Protein AF-A0A382YH09-F1 (afdb_monomer)

pLDDT: mean 92.56, std 10.1, range [40.62, 98.5]

Foldseek 3Di:
DVVVCCCPVVVAQAAEAEDAQAEPVCNPDDDDDPVVVQVVLCVVCPPPPRYYYDDVNVVVHDYDAVVVVLVVCCVVPVPDAAEDEEAQVCVVVLVVGDPSVVVVVRHHYDHDYDPPDDD

InterPro domains:
  IPR004821 Cytidyltransferase-like domain [PF01467] (2-115)
  IPR005248 Nicotinate/nicotinamide nucleotide adenylyltransferase [PTHR39321] (3-117)
  IPR005248 Nicotinate/nicotinamide nucleotide adenylyltransferase [cd02165] (2-116)
  IPR014729 Rossmann-like alpha/beta/alpha sandwich fold [G3DSA:3.40.50.620] (1-119)

Nearest PDB structures (foldseek):
  2qtr-assembly1_A  TM=9.440E-01  e=2.389E-09  Bacillus anthracis
  1kaq-assembly1_D  TM=9.173E-01  e=1.008E-09  Bacillus subtilis
  3e27-assembly1_B  TM=9.473E-01  e=6.467E-09  Bacillus anthracis
  2h29-assembly1_B  TM=8.961E-01  e=3.969E-07  Staphylococcus aureus
  5vir-assembly1_A-2  TM=8.769E-01  e=2.664E-07  Mycobacteroides abscessus ATCC 19977

Radius of gyration: 14.46 Å; Cα contacts (8 Å, |Δi|>4): 129; chains: 1; bounding box: 34×37×33 Å

Structure (mmCIF, N/CA/C/O backbone):
data_AF-A0A382YH09-F1
#
_entry.id   AF-A0A382YH09-F1
#
loop_
_atom_site.group_PDB
_atom_site.id
_atom_site.type_symbol
_atom_site.label_atom_id
_atom_site.label_alt_id
_atom_site.label_comp_id
_atom_site.label_asym_id
_atom_site.label_entity_id
_atom_site.label_seq_id
_atom_site.pdbx_PDB_ins_code
_atom_site.Cartn_x
_atom_site.Cartn_y
_atom_site.Cartn_z
_atom_site.occupancy
_atom_site.B_iso_or_equiv
_atom_site.auth_seq_id
_atom_site.auth_comp_id
_atom_site.auth_asym_id
_atom_site.auth_atom_id
_atom_site.pdbx_PDB_model_num
ATOM 1 N N . MET A 1 1 ? -14.492 -13.668 -2.516 1.00 71.25 1 MET A N 1
ATOM 2 C CA . MET A 1 1 ? -13.239 -13.347 -3.250 1.00 71.25 1 MET A CA 1
ATOM 3 C C . MET A 1 1 ? -12.170 -12.965 -2.227 1.00 71.25 1 MET A C 1
ATOM 5 O O . MET A 1 1 ? -12.551 -12.650 -1.110 1.00 71.25 1 MET A O 1
ATOM 9 N N . LEU A 1 2 ? -10.865 -12.976 -2.548 1.00 84.12 2 LEU A N 1
ATOM 10 C CA . LEU A 1 2 ? -9.820 -12.589 -1.574 1.00 84.12 2 LEU A CA 1
ATOM 11 C C . LEU A 1 2 ? -10.081 -11.207 -0.951 1.00 84.12 2 LEU A C 1
ATOM 13 O O . LEU A 1 2 ? -9.900 -11.023 0.243 1.00 84.12 2 LEU A O 1
ATOM 17 N N . ALA A 1 3 ? -10.539 -10.255 -1.762 1.00 87.06 3 ALA A N 1
ATOM 18 C CA . ALA A 1 3 ? -10.859 -8.921 -1.282 1.00 87.06 3 ALA A CA 1
ATOM 19 C C . ALA A 1 3 ? -12.022 -8.903 -0.275 1.00 87.06 3 ALA A C 1
ATOM 21 O O . ALA A 1 3 ? -11.932 -8.167 0.693 1.00 87.06 3 ALA A O 1
ATOM 22 N N . ASP A 1 4 ? -13.084 -9.701 -0.478 1.00 87.69 4 ASP A N 1
ATOM 23 C CA . ASP A 1 4 ? -14.175 -9.823 0.510 1.00 87.69 4 ASP A CA 1
ATOM 24 C C . ASP A 1 4 ? -13.6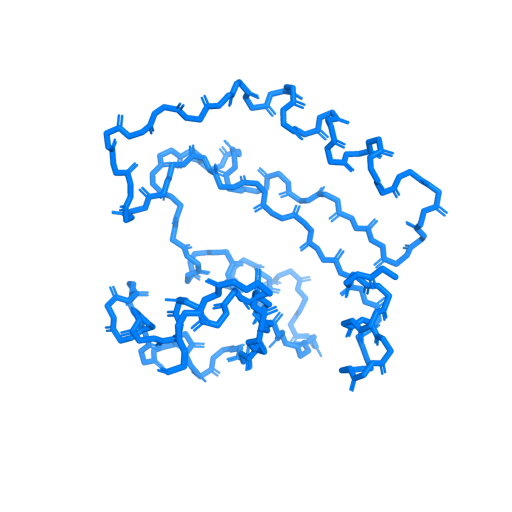42 -10.391 1.828 1.00 87.69 4 ASP A C 1
ATOM 26 O O . ASP A 1 4 ? -13.869 -9.815 2.880 1.00 87.69 4 ASP A O 1
ATOM 30 N N . ALA A 1 5 ? -12.860 -11.475 1.757 1.00 88.50 5 ALA A N 1
ATOM 31 C CA . ALA A 1 5 ? -12.286 -12.100 2.946 1.00 88.50 5 ALA A CA 1
ATOM 32 C C . ALA A 1 5 ? -11.374 -11.130 3.709 1.00 88.50 5 ALA A C 1
ATOM 34 O O . ALA A 1 5 ? -11.439 -11.060 4.927 1.00 88.50 5 ALA A O 1
ATOM 35 N N . ALA A 1 6 ? -10.563 -10.339 3.000 1.00 89.69 6 ALA A N 1
ATOM 36 C CA . ALA A 1 6 ? -9.729 -9.325 3.633 1.00 89.69 6 ALA A CA 1
ATOM 37 C C . ALA A 1 6 ? -10.558 -8.225 4.315 1.00 89.69 6 ALA A C 1
ATOM 39 O O . ALA A 1 6 ? -10.216 -7.826 5.421 1.00 89.69 6 ALA A O 1
ATOM 40 N N . LEU A 1 7 ? -11.635 -7.748 3.679 1.00 91.81 7 LEU A N 1
ATOM 41 C CA . LEU A 1 7 ? -12.534 -6.751 4.270 1.00 91.81 7 LEU A CA 1
ATOM 42 C C . LEU A 1 7 ? -13.223 -7.301 5.527 1.00 91.81 7 LEU A C 1
ATOM 44 O O . LEU A 1 7 ? -13.205 -6.649 6.566 1.00 91.81 7 LEU A O 1
ATOM 48 N N . ASP A 1 8 ? -13.760 -8.517 5.451 1.00 91.75 8 ASP A N 1
ATOM 49 C CA . ASP A 1 8 ? -14.538 -9.121 6.532 1.00 91.75 8 ASP A CA 1
ATOM 50 C C . ASP A 1 8 ? -13.649 -9.588 7.699 1.00 91.75 8 ASP A C 1
ATOM 52 O O . ASP A 1 8 ? -13.879 -9.221 8.851 1.00 91.75 8 ASP A O 1
ATOM 56 N N . GLU A 1 9 ? -12.610 -10.385 7.427 1.00 93.38 9 GLU A N 1
ATOM 57 C CA . GLU A 1 9 ? -11.779 -11.012 8.468 1.00 93.38 9 GLU A CA 1
ATOM 58 C C . GLU A 1 9 ? -10.894 -10.005 9.204 1.00 93.38 9 GLU A C 1
ATOM 60 O O . GLU A 1 9 ? -10.606 -10.187 10.387 1.00 93.38 9 GLU A O 1
ATOM 65 N N . LEU A 1 10 ? -10.471 -8.941 8.518 1.00 92.25 10 LEU A N 1
ATOM 66 C CA . LEU A 1 10 ? -9.659 -7.877 9.109 1.00 92.25 10 LEU A CA 1
ATOM 67 C C . LEU A 1 10 ? -10.500 -6.658 9.501 1.00 92.25 10 LEU A C 1
ATOM 69 O O . LEU A 1 10 ? -9.941 -5.684 9.996 1.00 92.25 10 LEU A O 1
ATOM 73 N N . SER A 1 11 ? -11.825 -6.715 9.306 1.00 93.69 11 SER A N 1
ATOM 74 C CA . SER A 1 11 ? -12.757 -5.626 9.625 1.00 93.69 11 SER A CA 1
ATOM 75 C C . SER A 1 11 ? -12.351 -4.287 8.989 1.00 93.69 11 SER A C 1
ATOM 77 O O . SER A 1 11 ? -12.414 -3.241 9.631 1.00 93.69 11 SER A O 1
ATOM 79 N N . LEU A 1 12 ? -11.903 -4.320 7.729 1.00 94.31 12 LEU A N 1
ATOM 80 C CA . LEU A 1 12 ? -11.481 -3.123 6.998 1.00 94.31 12 LEU A CA 1
ATOM 81 C C . LEU A 1 12 ? -12.699 -2.382 6.445 1.00 94.31 12 LEU A C 1
ATOM 83 O O . LEU A 1 12 ? -13.559 -2.975 5.795 1.00 94.31 12 LEU A O 1
ATOM 87 N N . GLU A 1 13 ? -12.720 -1.063 6.614 1.00 95.56 13 GLU A N 1
ATOM 88 C CA . GLU A 1 13 ? -13.749 -0.206 6.014 1.00 95.56 13 GLU A CA 1
ATOM 89 C C . GLU A 1 13 ? -13.519 0.001 4.512 1.00 95.56 13 GLU A C 1
ATOM 91 O O . GLU A 1 13 ? -14.467 0.023 3.729 1.00 95.56 13 GLU A O 1
ATOM 96 N N . MET A 1 14 ? -12.251 0.127 4.107 1.00 96.31 14 MET A N 1
ATOM 97 C CA . MET A 1 14 ? -11.837 0.419 2.736 1.00 96.31 14 MET A CA 1
ATOM 98 C C . MET A 1 14 ? -10.640 -0.435 2.326 1.00 96.31 14 MET A C 1
ATOM 100 O O . MET A 1 14 ? -9.686 -0.607 3.084 1.00 96.31 14 MET A O 1
ATOM 104 N N . LEU A 1 15 ? -10.660 -0.918 1.083 1.00 96.88 15 LEU A N 1
ATOM 105 C CA . LEU A 1 15 ? -9.543 -1.607 0.448 1.00 96.88 15 LEU A CA 1
ATOM 106 C C . LEU A 1 15 ? -8.994 -0.782 -0.722 1.00 96.88 15 LEU A C 1
ATOM 108 O O . LEU A 1 15 ? -9.666 -0.610 -1.740 1.00 96.88 15 LEU A O 1
ATOM 112 N N . TYR A 1 16 ? -7.741 -0.342 -0.612 1.00 97.50 16 TYR A N 1
ATOM 113 C CA . TYR A 1 16 ? -7.059 0.387 -1.680 1.00 97.50 16 TYR A CA 1
ATOM 114 C C . TYR A 1 16 ? -6.185 -0.538 -2.529 1.00 97.50 16 TYR A C 1
ATOM 116 O O . TYR A 1 16 ? -5.330 -1.271 -2.030 1.00 97.50 16 TYR A O 1
ATOM 124 N N . LEU A 1 17 ? -6.389 -0.486 -3.842 1.00 97.50 17 LEU A N 1
ATOM 125 C CA . LEU A 1 17 ? -5.613 -1.202 -4.843 1.00 97.50 17 LEU A CA 1
ATOM 126 C C . LEU A 1 17 ? -4.586 -0.257 -5.450 1.00 97.50 17 LEU A C 1
ATOM 128 O O . LEU A 1 17 ? -4.941 0.633 -6.221 1.00 97.50 17 LEU A O 1
ATOM 132 N N . ILE A 1 18 ? -3.316 -0.477 -5.117 1.00 97.81 18 ILE A N 1
ATOM 133 C CA . ILE A 1 18 ? -2.227 0.443 -5.454 1.00 97.81 18 ILE A CA 1
ATOM 134 C C . ILE A 1 18 ? -1.307 -0.211 -6.495 1.00 97.81 18 ILE A C 1
ATOM 136 O O . ILE A 1 18 ? -0.464 -1.045 -6.152 1.00 97.81 18 ILE A O 1
ATOM 140 N N . PRO A 1 19 ? -1.477 0.087 -7.794 1.00 97.06 19 PRO A N 1
ATOM 141 C CA . PRO A 1 19 ? -0.624 -0.462 -8.836 1.00 97.06 19 PRO A CA 1
ATOM 142 C C . PRO A 1 19 ? 0.773 0.184 -8.809 1.00 97.06 19 PRO A C 1
ATOM 144 O O . PRO A 1 19 ? 0.942 1.332 -9.207 1.00 97.06 19 PRO A O 1
ATOM 147 N N . ALA A 1 20 ? 1.800 -0.586 -8.442 1.00 96.69 20 ALA A N 1
ATOM 148 C CA . ALA A 1 20 ? 3.182 -0.097 -8.379 1.00 96.69 20 ALA A CA 1
ATOM 149 C C . ALA A 1 20 ? 3.762 0.303 -9.737 1.00 96.69 20 ALA A C 1
ATOM 151 O O . ALA A 1 20 ? 3.646 -0.464 -10.697 1.00 96.69 20 ALA A O 1
ATOM 152 N N . ALA A 1 21 ? 4.411 1.466 -9.825 1.00 95.56 21 ALA A N 1
ATOM 153 C CA . ALA A 1 21 ? 5.052 1.956 -11.047 1.00 95.56 21 ALA A CA 1
ATOM 154 C C . ALA A 1 21 ? 6.233 1.070 -11.456 1.00 95.56 21 ALA A C 1
ATOM 156 O O . ALA A 1 21 ? 6.264 0.567 -12.576 1.00 95.56 21 ALA A O 1
ATOM 157 N N . GLN A 1 22 ? 7.157 0.823 -10.528 1.00 94.94 22 GLN A N 1
ATOM 158 C CA . GLN A 1 22 ? 8.255 -0.128 -10.694 1.00 94.94 22 GLN A CA 1
ATOM 159 C C . GLN A 1 22 ? 8.564 -0.796 -9.355 1.00 94.94 22 GLN A C 1
ATOM 161 O O . GLN A 1 22 ? 8.799 -0.116 -8.358 1.00 94.94 22 GLN A O 1
ATOM 166 N N . SER A 1 23 ? 8.609 -2.129 -9.327 1.00 93.00 23 SER A N 1
ATOM 167 C CA . SER A 1 23 ? 8.950 -2.860 -8.103 1.00 93.00 23 SER A CA 1
ATOM 168 C C . SER A 1 23 ? 10.461 -2.810 -7.830 1.00 93.00 23 SER A C 1
ATOM 170 O O . SER A 1 23 ? 11.239 -3.114 -8.739 1.00 93.00 23 SER A O 1
ATOM 172 N N . PRO A 1 24 ? 10.902 -2.527 -6.587 1.00 92.69 24 PRO A N 1
ATOM 173 C CA . PRO A 1 24 ? 12.317 -2.577 -6.211 1.00 92.69 24 PRO A CA 1
ATOM 174 C C . PRO A 1 24 ? 12.892 -3.999 -6.262 1.00 92.69 24 PRO A C 1
ATOM 176 O O . PRO A 1 24 ? 14.091 -4.168 -6.449 1.00 92.69 24 PRO A O 1
ATOM 179 N N . PHE A 1 25 ? 12.043 -5.024 -6.132 1.00 89.94 25 PHE A N 1
ATOM 180 C CA . PHE A 1 25 ? 12.441 -6.436 -6.180 1.00 89.94 25 PHE A CA 1
ATOM 181 C C . PHE A 1 25 ? 12.414 -7.027 -7.593 1.00 89.94 25 PHE A C 1
ATOM 183 O O . PHE A 1 25 ? 12.764 -8.190 -7.780 1.00 89.94 25 PHE A O 1
ATOM 190 N N . LYS A 1 26 ? 11.963 -6.253 -8.585 1.00 89.06 26 LYS A N 1
ATOM 191 C CA . LYS A 1 26 ? 11.901 -6.665 -9.991 1.00 89.06 26 LYS A CA 1
ATOM 192 C C . LYS A 1 26 ? 12.327 -5.503 -10.896 1.00 89.06 26 LYS A C 1
ATOM 194 O O . LYS A 1 26 ? 11.511 -5.032 -11.679 1.00 89.06 26 LYS A O 1
ATOM 199 N N . PRO A 1 27 ? 13.553 -4.972 -10.755 1.00 85.81 27 PRO A N 1
ATOM 200 C CA . PRO A 1 27 ? 13.972 -3.751 -11.448 1.00 85.81 27 PRO A CA 1
ATOM 201 C C . PRO A 1 27 ? 14.030 -3.906 -12.974 1.00 85.81 27 PRO A C 1
ATOM 203 O O . PRO A 1 27 ? 13.826 -2.928 -13.687 1.00 85.81 27 PRO A O 1
ATOM 206 N N . ASP A 1 28 ? 14.268 -5.125 -13.463 1.00 89.00 28 ASP A N 1
ATOM 207 C CA . ASP A 1 28 ? 14.367 -5.425 -14.896 1.00 89.00 28 ASP A CA 1
ATOM 208 C C . ASP A 1 28 ? 13.013 -5.778 -15.534 1.00 89.00 28 ASP A C 1
ATOM 210 O O . ASP A 1 28 ? 12.872 -5.752 -16.762 1.00 89.00 28 ASP A O 1
ATOM 214 N N . ASP A 1 29 ? 11.998 -6.078 -14.716 1.00 88.94 29 ASP A N 1
ATOM 215 C CA . ASP A 1 29 ? 10.653 -6.353 -15.207 1.00 88.94 29 ASP A CA 1
ATOM 216 C C . ASP A 1 29 ? 10.005 -5.044 -15.641 1.00 88.94 29 ASP A C 1
ATOM 218 O O . ASP A 1 29 ? 9.888 -4.103 -14.856 1.00 88.94 29 ASP A O 1
ATOM 222 N N . LYS A 1 30 ? 9.514 -5.015 -16.880 1.00 86.62 30 LYS A N 1
ATOM 223 C CA . LYS A 1 30 ? 8.654 -3.941 -17.376 1.00 86.62 30 LYS A CA 1
ATOM 224 C C . LYS A 1 30 ? 7.201 -4.356 -17.179 1.00 86.62 30 LYS A C 1
ATOM 226 O O . LYS A 1 30 ? 6.754 -5.280 -17.865 1.00 86.62 30 LYS A O 1
ATOM 231 N N . PRO A 1 31 ? 6.453 -3.715 -16.266 1.00 85.44 31 PRO A N 1
ATOM 232 C CA . PRO A 1 31 ? 5.031 -3.983 -16.135 1.00 85.44 31 PRO A CA 1
ATOM 233 C C . PRO A 1 31 ? 4.292 -3.686 -17.445 1.00 85.44 31 PRO A C 1
ATOM 235 O O . PRO A 1 31 ? 4.761 -2.908 -18.280 1.00 85.44 31 PRO A O 1
ATOM 238 N N . ALA A 1 32 ? 3.101 -4.270 -17.594 1.00 89.44 32 ALA A N 1
ATOM 239 C CA . ALA A 1 32 ? 2.135 -3.794 -18.580 1.00 89.44 32 ALA A CA 1
ATOM 240 C C . ALA A 1 32 ? 1.889 -2.287 -18.404 1.00 89.44 32 ALA A C 1
ATOM 242 O O . ALA A 1 32 ? 2.105 -1.738 -17.319 1.00 89.44 32 ALA A O 1
ATOM 243 N N . ASP A 1 33 ? 1.425 -1.624 -19.460 1.00 93.81 33 ASP A N 1
ATOM 244 C CA . ASP A 1 33 ? 1.221 -0.183 -19.437 1.00 93.81 33 ASP A CA 1
ATOM 245 C C . ASP A 1 33 ? 0.291 0.244 -18.290 1.00 93.81 33 ASP A C 1
ATOM 247 O O . ASP A 1 33 ? -0.701 -0.414 -17.959 1.00 93.81 33 ASP A O 1
ATOM 251 N N . ASN A 1 34 ? 0.640 1.365 -17.659 1.00 94.62 34 ASN A N 1
ATOM 252 C CA . ASN A 1 34 ? -0.028 1.838 -16.451 1.00 94.62 34 ASN A CA 1
ATOM 253 C C . ASN A 1 34 ? -1.539 2.021 -16.650 1.00 94.62 34 ASN A C 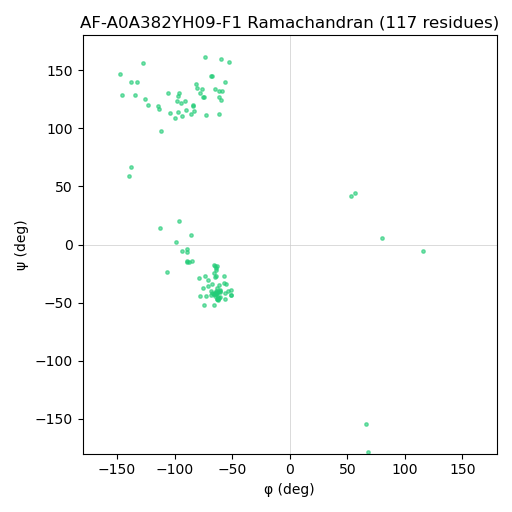1
ATOM 255 O O . ASN A 1 34 ? -2.313 1.606 -15.788 1.00 94.62 34 ASN A O 1
ATOM 259 N N . ALA A 1 35 ? -1.949 2.573 -17.796 1.00 95.56 35 ALA A N 1
ATOM 260 C CA . ALA A 1 35 ? -3.351 2.819 -18.116 1.00 95.56 35 ALA A CA 1
ATOM 261 C C . ALA A 1 35 ? -4.157 1.514 -18.189 1.00 95.56 35 ALA A C 1
ATOM 263 O O . ALA A 1 35 ? -5.208 1.411 -17.557 1.00 95.56 35 ALA A O 1
ATOM 264 N N . SER A 1 36 ? -3.646 0.490 -18.875 1.00 96.75 36 SER A N 1
ATOM 265 C CA . SER A 1 36 ? -4.308 -0.813 -18.962 1.00 96.75 36 SER A CA 1
ATOM 266 C C . SER A 1 36 ? -4.395 -1.500 -17.606 1.00 96.75 36 SER A C 1
ATOM 268 O O . SER A 1 36 ? -5.439 -2.058 -17.279 1.00 96.75 36 SER A O 1
ATOM 270 N N . ARG A 1 37 ? -3.347 -1.439 -16.772 1.00 97.00 37 ARG A N 1
ATOM 271 C CA . ARG A 1 37 ? -3.406 -2.016 -15.415 1.00 97.00 37 ARG A CA 1
ATOM 272 C C . ARG A 1 37 ? -4.474 -1.339 -14.558 1.00 97.00 37 ARG A C 1
ATOM 274 O O . ARG A 1 37 ? -5.253 -2.031 -13.910 1.00 97.00 37 ARG A O 1
ATOM 281 N N . VAL A 1 38 ? -4.540 -0.007 -14.583 1.00 98.00 38 VAL A N 1
ATOM 282 C CA . VAL A 1 38 ? -5.576 0.761 -13.875 1.00 98.00 38 VAL A CA 1
ATOM 283 C C . VAL A 1 38 ? -6.960 0.406 -14.405 1.00 98.00 38 VAL A C 1
ATOM 285 O O . VAL A 1 38 ? -7.866 0.148 -13.617 1.00 98.00 38 VAL A O 1
ATOM 288 N N . GLN A 1 39 ? -7.133 0.340 -15.726 1.00 97.62 39 GLN A N 1
ATOM 289 C CA . GLN A 1 39 ? -8.407 -0.024 -16.337 1.00 97.62 39 GLN A CA 1
ATOM 290 C C . GLN A 1 39 ? -8.852 -1.429 -15.917 1.00 97.62 39 GLN A C 1
ATOM 292 O O . GLN A 1 39 ? -10.008 -1.615 -15.542 1.00 97.62 39 GLN A O 1
ATOM 297 N N . LEU A 1 40 ? -7.944 -2.407 -15.927 1.00 97.31 40 LEU A N 1
ATOM 298 C CA . LEU A 1 40 ? -8.237 -3.771 -15.490 1.00 97.31 40 LEU A CA 1
ATOM 299 C C . LEU A 1 40 ? -8.611 -3.830 -14.007 1.00 97.31 40 LEU A C 1
ATOM 301 O O . LEU A 1 40 ? -9.574 -4.510 -13.664 1.00 97.31 40 LEU A O 1
ATOM 305 N N . LEU A 1 41 ? -7.909 -3.095 -13.137 1.00 97.38 41 LEU A N 1
ATOM 306 C CA . LEU A 1 41 ? -8.261 -3.008 -11.717 1.00 97.38 41 LEU A CA 1
ATOM 307 C C . LEU A 1 41 ? -9.642 -2.373 -11.521 1.00 97.38 41 LEU A C 1
ATOM 309 O O . LEU A 1 41 ? -10.478 -2.930 -10.818 1.00 97.38 41 LEU A O 1
ATOM 313 N N . ARG A 1 42 ? -9.927 -1.255 -12.195 1.00 97.06 42 ARG A N 1
ATOM 314 C CA . ARG A 1 42 ? -11.238 -0.593 -12.119 1.00 97.06 42 ARG A CA 1
ATOM 315 C C . ARG A 1 42 ? -12.367 -1.504 -12.598 1.00 97.06 42 ARG A C 1
ATOM 317 O O . ARG A 1 42 ? -13.427 -1.512 -11.989 1.00 97.06 42 ARG A O 1
ATOM 324 N N . LEU A 1 43 ? -12.145 -2.287 -13.655 1.00 97.06 43 LEU A N 1
ATOM 325 C CA . LEU A 1 43 ? -13.118 -3.273 -14.134 1.00 97.06 43 LEU A CA 1
ATOM 326 C C . LEU A 1 43 ? -13.296 -4.432 -13.147 1.00 97.06 43 LEU A C 1
ATOM 328 O O . LEU A 1 43 ? -14.426 -4.824 -12.876 1.00 97.06 43 LEU A O 1
ATOM 332 N N . ALA A 1 44 ? -12.204 -4.961 -12.592 1.00 96.00 44 ALA A N 1
ATOM 333 C CA . ALA A 1 44 ? -12.243 -6.074 -11.644 1.00 96.00 44 ALA A CA 1
ATOM 334 C C . ALA A 1 44 ? -12.968 -5.721 -10.334 1.00 96.00 44 ALA A C 1
ATOM 336 O O . ALA A 1 44 ? -13.536 -6.602 -9.691 1.00 96.00 44 ALA A O 1
ATOM 337 N N . PHE A 1 45 ? -12.964 -4.442 -9.956 1.00 95.56 45 PHE A N 1
ATOM 338 C CA . PHE A 1 45 ? -13.581 -3.936 -8.728 1.00 95.56 45 PHE A CA 1
ATOM 339 C C . PHE A 1 45 ? -14.789 -3.022 -8.992 1.00 95.56 45 PHE A C 1
ATOM 341 O O . PHE A 1 45 ? -15.266 -2.350 -8.081 1.00 95.56 45 PHE A O 1
ATOM 348 N N . ALA A 1 46 ? -15.318 -3.013 -10.220 1.00 94.62 46 ALA A N 1
ATOM 349 C CA . ALA A 1 46 ? -16.462 -2.186 -10.584 1.00 94.62 46 ALA A CA 1
ATOM 350 C C . ALA A 1 46 ? -17.693 -2.515 -9.721 1.00 94.62 46 ALA A C 1
ATOM 352 O O . ALA A 1 46 ? -18.065 -3.677 -9.563 1.00 94.62 46 ALA A O 1
ATOM 353 N N . GLY A 1 47 ? -18.342 -1.477 -9.185 1.00 93.38 47 GLY A N 1
ATOM 354 C CA . GLY A 1 47 ? -19.547 -1.610 -8.359 1.00 93.38 47 GLY A CA 1
ATOM 355 C C . GLY A 1 47 ? -19.299 -2.000 -6.898 1.00 93.38 47 GLY A C 1
ATOM 356 O O . GLY A 1 47 ? -20.266 -2.232 -6.180 1.00 93.38 47 GLY A O 1
ATOM 357 N N . ARG A 1 48 ? -18.040 -2.072 -6.445 1.00 94.31 48 ARG A N 1
ATOM 358 C CA . ARG A 1 48 ? -17.697 -2.305 -5.034 1.00 94.31 48 ARG A CA 1
ATOM 359 C C . ARG A 1 48 ? -17.407 -0.965 -4.360 1.00 94.31 48 ARG A C 1
ATOM 361 O O . ARG A 1 48 ? -16.445 -0.300 -4.721 1.00 94.31 48 ARG A O 1
ATOM 368 N N . GLU A 1 49 ? -18.246 -0.568 -3.406 1.00 94.00 49 GLU A N 1
ATOM 369 C CA . GLU A 1 49 ? -18.166 0.753 -2.753 1.00 94.00 49 GLU A CA 1
ATOM 370 C C . GLU A 1 49 ? -16.991 0.871 -1.772 1.00 94.00 49 GLU A C 1
ATOM 372 O O . GLU A 1 49 ? -16.457 1.955 -1.577 1.00 94.00 49 GLU A O 1
ATOM 377 N N . ASN A 1 50 ? -16.548 -0.251 -1.205 1.00 96.00 50 ASN A N 1
ATOM 378 C CA . ASN A 1 50 ? -15.444 -0.336 -0.250 1.00 96.00 50 ASN A CA 1
ATOM 379 C C . ASN A 1 50 ? -14.100 -0.704 -0.901 1.00 96.00 50 ASN A C 1
ATOM 381 O O . ASN A 1 50 ? -13.202 -1.233 -0.245 1.00 96.00 50 ASN A O 1
ATOM 385 N N . CYS A 1 51 ? -13.959 -0.496 -2.212 1.00 97.12 51 CYS A N 1
ATOM 386 C CA . CYS A 1 51 ? -12.728 -0.763 -2.950 1.00 97.12 51 CYS A CA 1
ATOM 387 C C . CYS A 1 51 ? -12.392 0.393 -3.887 1.00 97.12 51 CYS A C 1
ATOM 389 O O . CYS A 1 51 ? -13.206 0.769 -4.726 1.00 97.12 51 CYS A O 1
ATOM 391 N N . GLU A 1 52 ? -11.163 0.895 -3.810 1.00 96.94 52 GLU A N 1
ATOM 392 C CA . GLU A 1 52 ? -10.715 2.024 -4.624 1.00 96.94 52 GLU A CA 1
ATOM 393 C C . GLU A 1 52 ? -9.353 1.749 -5.262 1.00 96.94 52 GLU A C 1
ATOM 395 O O . GLU A 1 52 ? -8.464 1.173 -4.641 1.00 96.94 52 GLU A O 1
ATOM 400 N N . VAL A 1 53 ? -9.176 2.158 -6.521 1.00 98.12 53 VAL A N 1
ATOM 401 C CA . VAL A 1 53 ? -7.868 2.112 -7.188 1.00 98.12 53 VAL A CA 1
ATOM 402 C C . VAL A 1 53 ? -7.152 3.431 -6.935 1.00 98.12 53 VAL A C 1
ATOM 404 O O . VAL A 1 53 ? -7.595 4.465 -7.428 1.00 98.12 53 VAL A O 1
ATOM 407 N N . ASP A 1 54 ? -6.032 3.383 -6.218 1.00 98.12 54 ASP A N 1
ATOM 408 C CA . ASP A 1 54 ? -5.210 4.556 -5.920 1.00 98.12 54 ASP A CA 1
ATOM 409 C C . ASP A 1 54 ? -3.950 4.559 -6.793 1.00 98.12 54 ASP A C 1
ATOM 411 O O . ASP A 1 54 ? -3.058 3.722 -6.665 1.00 98.12 54 ASP A O 1
ATOM 415 N N . GLU A 1 55 ? -3.871 5.532 -7.696 1.00 98.12 55 GLU A N 1
ATOM 416 C CA . GLU A 1 55 ? -2.804 5.661 -8.686 1.00 98.12 55 GLU A CA 1
ATOM 417 C C . GLU A 1 55 ? -1.562 6.405 -8.155 1.00 98.12 55 GLU A C 1
ATOM 419 O O . GLU A 1 55 ? -0.657 6.695 -8.940 1.00 98.12 55 GLU A O 1
ATOM 424 N N . GLN A 1 56 ? -1.475 6.709 -6.852 1.00 98.38 56 GLN A N 1
ATOM 425 C CA . GLN A 1 56 ? -0.403 7.531 -6.269 1.00 98.38 56 GLN A CA 1
ATOM 426 C C . GLN A 1 56 ? 1.015 7.074 -6.647 1.00 98.38 56 GLN A C 1
ATOM 428 O O . GLN A 1 56 ? 1.883 7.901 -6.924 1.00 98.38 56 GLN A O 1
ATOM 433 N N . GLU A 1 57 ? 1.268 5.763 -6.709 1.00 98.44 57 GLU A N 1
ATOM 434 C CA . GLU A 1 57 ? 2.592 5.236 -7.045 1.00 98.44 57 GLU A CA 1
ATOM 435 C C . GLU A 1 57 ? 2.921 5.458 -8.523 1.00 98.44 57 GLU A C 1
ATOM 437 O O . GLU A 1 57 ? 4.062 5.768 -8.862 1.00 98.44 57 GLU A O 1
ATOM 442 N N . LEU A 1 58 ? 1.915 5.364 -9.397 1.00 97.56 58 LEU A N 1
ATOM 443 C CA . LEU A 1 58 ? 2.047 5.666 -10.821 1.00 97.56 58 LEU A CA 1
ATOM 444 C C . LEU A 1 58 ? 2.304 7.150 -11.060 1.00 97.56 58 LEU A C 1
ATOM 446 O O . LEU A 1 58 ? 3.133 7.496 -11.898 1.00 97.56 58 LEU A O 1
ATOM 450 N N . GLN A 1 59 ? 1.605 8.009 -10.318 1.00 97.38 59 GLN A N 1
ATOM 451 C CA . GLN A 1 59 ? 1.744 9.460 -10.401 1.00 97.38 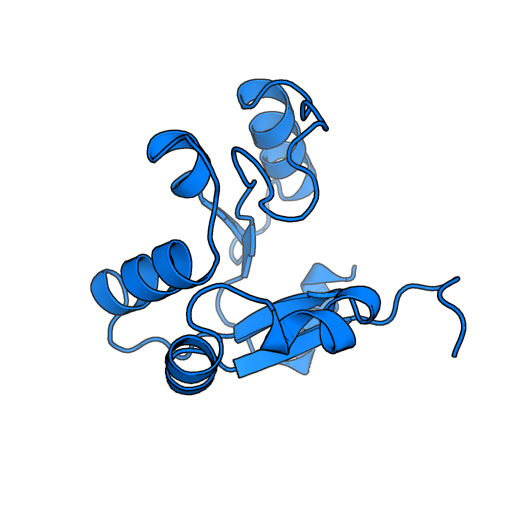59 GLN A CA 1
ATOM 452 C C . GLN A 1 59 ? 3.105 9.932 -9.883 1.00 97.38 59 GLN A C 1
ATOM 454 O O . GLN A 1 59 ? 3.727 10.798 -10.495 1.00 97.38 59 GLN A O 1
ATOM 459 N N . ARG A 1 60 ? 3.591 9.334 -8.787 1.00 97.19 60 ARG A N 1
ATOM 460 C CA . ARG A 1 60 ? 4.935 9.576 -8.244 1.00 97.19 60 ARG A CA 1
ATOM 461 C C . ARG A 1 60 ? 6.024 9.145 -9.230 1.00 97.19 60 ARG A C 1
ATOM 463 O O . ARG A 1 60 ? 7.037 9.830 -9.361 1.00 97.19 60 ARG A O 1
ATOM 470 N N . GLY A 1 61 ? 5.795 8.038 -9.940 1.00 94.12 61 GLY A N 1
ATOM 471 C CA . GLY A 1 61 ? 6.745 7.461 -10.884 1.00 94.12 61 GLY A CA 1
ATOM 472 C C . GLY A 1 61 ? 7.998 6.892 -10.208 1.00 94.12 61 GLY A C 1
ATOM 473 O O . GLY A 1 61 ? 8.148 6.909 -8.987 1.00 94.12 61 GLY A O 1
ATOM 474 N N . GLY A 1 62 ? 8.920 6.371 -11.022 1.00 94.19 62 GLY A N 1
ATOM 475 C CA . GLY A 1 62 ? 10.141 5.730 -10.528 1.00 94.19 62 GLY A CA 1
ATOM 476 C C . GLY A 1 62 ? 9.871 4.433 -9.757 1.00 94.19 62 GLY A C 1
ATOM 477 O O . GLY A 1 62 ? 8.879 3.744 -9.997 1.00 94.19 62 GLY A O 1
ATOM 478 N N . THR A 1 63 ? 10.788 4.079 -8.855 1.00 96.19 63 THR A N 1
ATOM 479 C CA . THR A 1 63 ? 10.655 2.892 -8.001 1.00 96.19 63 THR A CA 1
ATOM 480 C C . THR A 1 63 ? 9.641 3.133 -6.892 1.00 96.19 63 THR A C 1
ATOM 482 O O . THR A 1 63 ? 9.771 4.072 -6.108 1.00 96.19 63 THR A O 1
ATOM 485 N N . SER A 1 64 ? 8.668 2.239 -6.790 1.00 97.50 64 SER A N 1
ATOM 486 C CA . SER A 1 64 ? 7.622 2.275 -5.781 1.00 97.50 64 SER A CA 1
ATOM 487 C C . SER A 1 64 ? 8.079 1.596 -4.496 1.00 97.50 64 SER A C 1
ATOM 489 O O . SER A 1 64 ? 8.273 0.381 -4.457 1.00 97.50 64 SER A O 1
ATOM 491 N N . TYR A 1 65 ? 8.249 2.377 -3.433 1.00 97.88 65 TYR A N 1
ATOM 492 C CA . TYR A 1 65 ? 8.507 1.851 -2.097 1.00 97.88 65 TYR A CA 1
ATOM 493 C C . TYR A 1 65 ? 7.262 1.982 -1.226 1.00 97.88 65 TYR A C 1
ATOM 495 O O . TYR A 1 65 ? 6.715 3.074 -1.091 1.00 97.88 65 TYR A O 1
ATOM 503 N N . THR A 1 66 ? 6.876 0.890 -0.563 1.00 98.06 66 THR A N 1
ATOM 504 C CA . THR A 1 66 ? 5.695 0.843 0.312 1.00 98.06 66 THR A CA 1
ATOM 505 C C . THR A 1 66 ? 5.731 1.907 1.409 1.00 98.06 66 THR A C 1
ATOM 507 O O . THR A 1 66 ? 4.695 2.462 1.746 1.00 98.06 66 THR A O 1
ATOM 510 N N . ILE A 1 67 ? 6.915 2.247 1.936 1.00 98.44 67 ILE A N 1
ATOM 511 C CA . ILE A 1 67 ? 7.050 3.311 2.941 1.00 98.44 67 ILE A CA 1
ATOM 512 C C . ILE A 1 67 ? 6.584 4.675 2.426 1.00 98.44 67 ILE A C 1
ATOM 514 O O . ILE A 1 67 ? 5.897 5.390 3.146 1.00 98.44 67 ILE A O 1
ATOM 518 N N . ASP A 1 68 ? 6.882 5.014 1.171 1.00 98.50 68 ASP A N 1
ATOM 519 C CA . ASP A 1 68 ? 6.471 6.295 0.591 1.00 98.50 68 ASP A CA 1
ATOM 520 C C . ASP A 1 68 ? 4.938 6.343 0.438 1.00 98.50 68 ASP A C 1
ATOM 522 O O . ASP A 1 68 ? 4.317 7.385 0.623 1.00 98.50 68 ASP A O 1
ATOM 526 N N . THR A 1 69 ? 4.331 5.192 0.150 1.00 98.44 69 THR A N 1
ATOM 527 C CA . THR A 1 69 ? 2.881 5.008 0.022 1.00 98.44 69 THR A CA 1
ATOM 528 C C . THR A 1 69 ? 2.164 5.053 1.370 1.00 98.44 69 THR A C 1
ATOM 530 O O . THR A 1 69 ? 1.157 5.741 1.510 1.00 98.44 69 THR A O 1
ATOM 533 N N . VAL A 1 70 ? 2.695 4.382 2.393 1.00 98.31 70 VAL A N 1
ATOM 534 C CA . VAL A 1 70 ? 2.128 4.414 3.749 1.00 98.31 70 VAL A CA 1
ATOM 535 C C . VAL A 1 70 ? 2.238 5.811 4.360 1.00 98.31 70 VAL A C 1
ATOM 537 O O . VAL A 1 70 ? 1.261 6.295 4.920 1.00 98.31 70 VAL A O 1
ATOM 540 N N . CYS A 1 71 ? 3.367 6.510 4.200 1.00 98.31 71 CYS A N 1
ATOM 541 C CA . CYS A 1 71 ? 3.509 7.884 4.696 1.00 98.31 71 CYS A CA 1
ATOM 542 C C . CYS A 1 71 ? 2.516 8.862 4.045 1.00 98.31 71 CYS A C 1
ATOM 544 O O . CYS A 1 71 ? 2.026 9.783 4.704 1.00 98.31 71 CYS A O 1
ATOM 546 N N . ASP A 1 72 ? 2.199 8.663 2.764 1.00 98.44 72 ASP A N 1
ATOM 547 C CA . ASP A 1 72 ? 1.162 9.432 2.079 1.00 98.44 72 ASP A CA 1
ATOM 548 C C . ASP A 1 72 ? -0.229 9.185 2.699 1.00 98.44 72 ASP A C 1
ATOM 550 O O . ASP A 1 72 ? -0.947 10.145 2.985 1.00 98.44 72 ASP A O 1
ATOM 554 N N . TYR A 1 73 ? -0.575 7.935 3.035 1.00 98.31 73 TYR A N 1
ATOM 555 C CA . TYR A 1 73 ? -1.818 7.626 3.757 1.00 98.31 73 TYR A CA 1
ATOM 556 C C . TYR A 1 73 ? -1.856 8.191 5.172 1.00 98.31 73 TYR A C 1
ATOM 558 O O . TYR A 1 73 ? -2.863 8.782 5.543 1.00 98.31 73 TYR A O 1
ATOM 566 N N . VAL A 1 74 ? -0.767 8.093 5.935 1.00 97.88 74 VAL A N 1
ATOM 567 C CA . VAL A 1 74 ? -0.671 8.707 7.273 1.00 97.88 74 VAL A CA 1
ATOM 568 C C . VAL A 1 74 ? -0.918 10.218 7.201 1.00 97.88 74 VAL A C 1
ATOM 570 O O . VAL A 1 74 ? -1.497 10.802 8.111 1.00 97.88 74 VAL A O 1
ATOM 573 N N . THR A 1 75 ? -0.522 10.861 6.100 1.00 97.88 75 THR A N 1
ATOM 574 C CA . THR A 1 75 ? -0.758 12.295 5.889 1.00 97.88 75 THR A CA 1
ATOM 575 C C . THR A 1 75 ? -2.204 12.589 5.473 1.00 97.88 75 THR A C 1
ATOM 577 O O . THR A 1 75 ? -2.802 13.542 5.972 1.00 97.88 75 THR A O 1
ATOM 580 N N . ARG A 1 76 ? -2.778 11.802 4.552 1.00 96.62 76 ARG A N 1
ATOM 581 C CA . ARG A 1 76 ? -4.137 12.022 4.019 1.00 96.62 76 ARG A CA 1
ATOM 582 C C . ARG A 1 76 ? -5.250 11.549 4.954 1.00 96.62 76 ARG A C 1
ATOM 584 O O . ARG A 1 76 ? -6.354 12.082 4.887 1.00 96.62 76 ARG A O 1
ATOM 591 N N . GLN A 1 77 ? -4.974 10.542 5.774 1.00 96.00 77 GLN A N 1
ATOM 592 C CA . GLN A 1 77 ? -5.923 9.858 6.653 1.00 96.00 77 GLN A CA 1
ATOM 593 C C . GLN A 1 77 ? -5.267 9.606 8.024 1.00 96.00 77 GLN A C 1
ATOM 595 O O . GLN A 1 77 ? -5.013 8.462 8.390 1.00 96.00 77 GLN A O 1
ATOM 600 N N . PRO A 1 78 ? -4.968 10.667 8.796 1.00 95.75 78 PRO A N 1
ATOM 601 C CA . PRO A 1 78 ? -4.186 10.556 10.032 1.00 95.75 78 PRO A CA 1
ATOM 602 C C . PRO A 1 78 ? -4.873 9.758 11.148 1.00 95.75 78 PRO A C 1
ATOM 604 O O . PRO A 1 78 ? -4.211 9.342 12.094 1.00 95.75 78 PRO A O 1
ATOM 607 N N . GLU A 1 79 ? -6.188 9.562 11.057 1.00 96.50 79 GLU A N 1
ATOM 608 C CA . GLU A 1 79 ? -6.977 8.785 12.020 1.00 96.50 79 GLU A CA 1
ATOM 609 C C . GLU A 1 79 ? -7.151 7.317 11.597 1.00 96.50 79 GLU A C 1
ATOM 611 O O . GLU A 1 79 ? -7.702 6.528 12.360 1.00 96.50 79 GLU A O 1
ATOM 616 N N . ALA A 1 80 ? -6.700 6.938 10.394 1.00 95.94 80 ALA A N 1
ATOM 617 C CA . ALA A 1 80 ? -6.880 5.588 9.876 1.00 95.94 80 ALA A CA 1
ATOM 618 C C . ALA A 1 80 ? -5.827 4.617 10.424 1.00 95.94 80 ALA A C 1
ATOM 620 O O . ALA A 1 80 ? -4.628 4.903 10.440 1.00 95.94 80 ALA A O 1
ATOM 621 N N . GLU A 1 81 ? -6.275 3.416 10.783 1.00 96.69 81 GLU A N 1
ATOM 622 C CA . GLU A 1 81 ? -5.392 2.281 11.036 1.00 96.69 81 GLU A CA 1
ATOM 623 C C . GLU A 1 81 ? -5.052 1.594 9.709 1.00 96.69 81 GLU A C 1
ATOM 625 O O . GLU A 1 81 ? -5.926 1.125 8.978 1.00 96.69 81 GLU A O 1
ATOM 630 N N . LEU A 1 82 ? -3.765 1.545 9.367 1.00 97.81 82 LEU A N 1
ATOM 631 C CA . LEU A 1 82 ? -3.315 1.046 8.070 1.00 97.81 82 LEU A CA 1
ATOM 632 C C . LEU A 1 82 ? -2.913 -0.426 8.157 1.00 97.81 82 LEU A C 1
ATOM 634 O O . LEU A 1 82 ? -2.094 -0.808 8.992 1.00 97.81 82 LEU A O 1
ATOM 638 N N . THR A 1 83 ? -3.428 -1.242 7.236 1.00 97.69 83 THR A N 1
ATOM 639 C CA . THR A 1 83 ? -3.015 -2.641 7.063 1.00 97.69 83 THR A CA 1
ATOM 640 C C . THR A 1 83 ? -2.524 -2.883 5.639 1.00 97.69 83 THR A C 1
ATOM 642 O O . THR A 1 83 ? -3.268 -2.734 4.671 1.00 97.69 83 THR A O 1
ATOM 645 N N . CYS A 1 84 ? -1.268 -3.306 5.498 1.00 96.69 84 CYS A N 1
ATOM 646 C CA . CYS A 1 84 ? -0.701 -3.753 4.232 1.00 96.69 84 CYS A CA 1
ATOM 647 C C . CYS A 1 84 ? -1.061 -5.222 3.977 1.00 96.69 84 CYS A C 1
ATOM 649 O O . CYS A 1 84 ? -0.587 -6.120 4.678 1.00 96.69 84 CYS A O 1
ATOM 651 N N . LEU A 1 85 ? -1.855 -5.474 2.933 1.00 95.06 85 LEU A N 1
ATOM 652 C CA . LEU A 1 85 ? -2.143 -6.825 2.450 1.00 95.06 85 LEU A CA 1
ATOM 653 C C . LEU A 1 85 ? -1.039 -7.296 1.508 1.00 95.06 85 LEU A C 1
ATOM 655 O O . LEU A 1 85 ? -0.809 -6.706 0.453 1.00 95.06 85 LEU A O 1
ATOM 659 N N . ILE A 1 86 ? -0.368 -8.381 1.878 1.00 93.25 86 ILE A N 1
ATOM 660 C CA . ILE A 1 86 ? 0.749 -8.945 1.117 1.00 93.25 86 ILE A CA 1
ATOM 661 C C . ILE A 1 86 ? 0.528 -10.430 0.845 1.00 93.25 86 ILE A C 1
ATOM 663 O O . ILE A 1 86 ? -0.180 -11.112 1.578 1.00 93.25 86 ILE A O 1
ATOM 667 N N . GLY A 1 87 ? 1.161 -10.967 -0.197 1.00 90.81 87 GLY A N 1
ATOM 668 C CA . GLY A 1 87 ? 1.258 -12.420 -0.352 1.00 90.81 87 GLY A CA 1
ATOM 669 C C . GLY A 1 87 ? 2.166 -13.020 0.725 1.00 90.81 8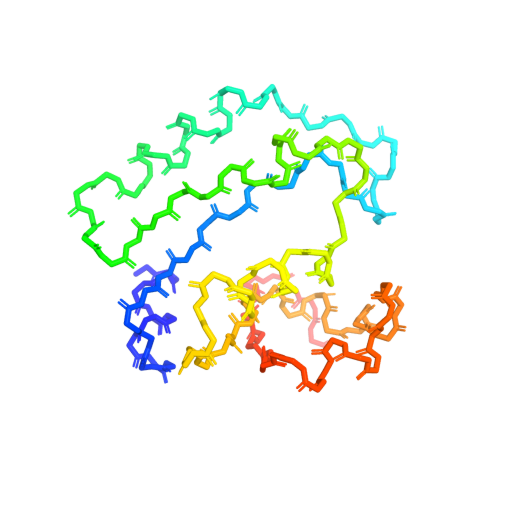7 GLY A C 1
ATOM 670 O O . GLY A 1 87 ? 3.164 -12.406 1.101 1.00 90.81 87 GLY A O 1
ATOM 671 N N . ALA A 1 88 ? 1.854 -14.221 1.213 1.00 89.50 88 ALA A N 1
ATOM 672 C CA . ALA A 1 88 ? 2.673 -14.919 2.209 1.00 89.50 88 ALA A CA 1
ATOM 673 C C . ALA A 1 88 ? 4.127 -15.142 1.745 1.00 89.50 88 ALA A C 1
ATOM 675 O O . ALA A 1 88 ? 5.046 -15.154 2.559 1.00 89.50 88 ALA A O 1
ATOM 676 N N . ASP A 1 89 ? 4.353 -15.221 0.432 1.00 88.19 89 ASP A N 1
ATOM 677 C CA . ASP A 1 89 ? 5.673 -15.276 -0.202 1.00 88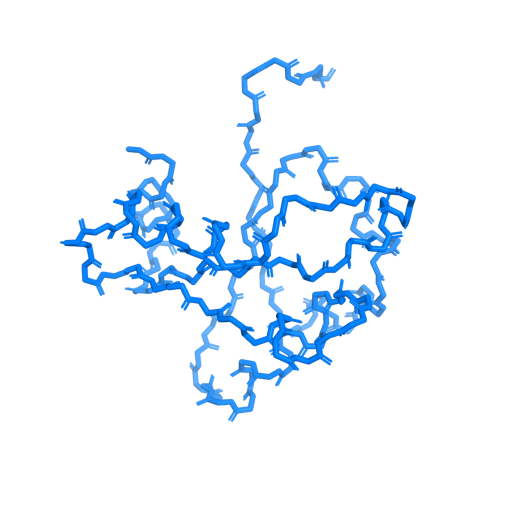.19 89 ASP A CA 1
ATOM 678 C C . ASP A 1 89 ? 6.522 -14.010 0.017 1.00 88.19 89 ASP A C 1
ATOM 680 O O . ASP A 1 89 ? 7.746 -14.067 -0.073 1.00 88.19 89 ASP A O 1
ATOM 684 N N . HIS A 1 90 ? 5.903 -12.875 0.354 1.00 89.38 90 HIS A N 1
ATOM 685 C CA . HIS A 1 90 ? 6.608 -11.627 0.651 1.00 89.38 90 HIS A CA 1
ATOM 686 C C . HIS A 1 90 ? 7.033 -11.497 2.118 1.00 89.38 90 HIS A C 1
ATOM 688 O O . HIS A 1 9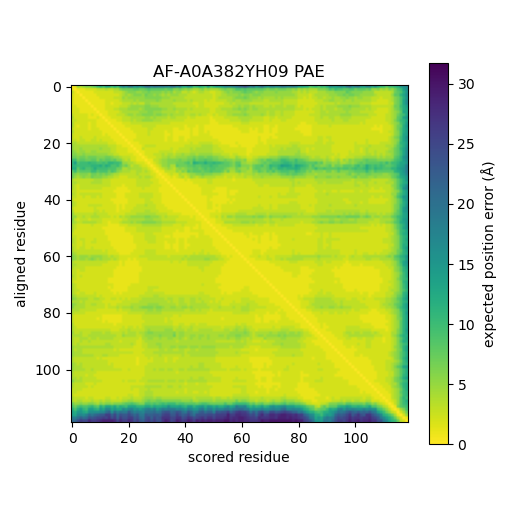0 ? 7.886 -10.660 2.413 1.00 89.38 90 HIS A O 1
ATOM 694 N N . VAL A 1 91 ? 6.494 -12.311 3.034 1.00 91.38 91 VAL A N 1
ATOM 695 C CA . VAL A 1 91 ? 6.807 -12.219 4.473 1.00 91.38 91 VAL A CA 1
ATOM 696 C C . VAL A 1 91 ? 8.316 -12.338 4.745 1.00 91.38 91 VAL A C 1
ATOM 698 O O . VAL A 1 91 ? 8.848 -11.467 5.433 1.00 91.38 91 VAL A O 1
ATOM 701 N N . PRO A 1 92 ? 9.061 -13.304 4.163 1.00 92.81 92 PRO A N 1
ATOM 702 C CA . PRO A 1 92 ? 10.510 -13.397 4.369 1.00 92.81 92 PRO A CA 1
ATOM 703 C C . PRO A 1 92 ? 11.299 -12.207 3.799 1.00 92.81 92 PRO A C 1
ATOM 705 O O . PRO A 1 92 ? 12.450 -11.990 4.175 1.00 92.81 92 PRO A O 1
ATOM 708 N N . LEU A 1 93 ? 10.700 -11.445 2.878 1.00 92.44 93 LEU A N 1
ATOM 709 C CA . LEU A 1 93 ? 11.321 -10.283 2.246 1.00 92.44 93 LEU A CA 1
ATOM 710 C C . LEU A 1 93 ? 11.073 -8.986 3.019 1.00 92.44 93 LEU A C 1
ATOM 712 O O . LEU A 1 93 ? 11.773 -8.015 2.751 1.00 92.44 93 LEU A O 1
ATOM 716 N N . LEU A 1 94 ? 10.130 -8.948 3.970 1.00 94.06 94 LEU A N 1
ATOM 717 C CA . LEU A 1 94 ? 9.789 -7.735 4.726 1.00 94.06 94 LEU A CA 1
ATOM 718 C C . LEU A 1 94 ? 11.007 -7.019 5.341 1.00 94.06 94 LEU A C 1
ATOM 720 O O . LEU A 1 94 ? 11.099 -5.805 5.170 1.00 94.06 94 LEU A O 1
ATOM 724 N N . PRO A 1 95 ? 11.997 -7.706 5.952 1.00 95.88 95 PRO A N 1
ATOM 725 C CA . PRO A 1 95 ? 13.186 -7.032 6.487 1.00 95.88 95 PRO A CA 1
ATOM 726 C C . PRO A 1 95 ? 14.046 -6.328 5.426 1.00 95.88 95 PRO A C 1
ATOM 728 O O . PRO A 1 95 ? 14.862 -5.474 5.754 1.00 95.88 95 PRO A O 1
ATOM 731 N N . GLN A 1 96 ? 13.890 -6.691 4.150 1.00 96.38 96 GLN A N 1
ATOM 732 C CA . GLN A 1 96 ? 14.605 -6.083 3.025 1.00 96.38 96 GLN A CA 1
ATOM 733 C C . GLN A 1 96 ? 13.855 -4.878 2.446 1.00 96.38 96 GLN A C 1
ATOM 735 O O . GLN A 1 96 ? 14.368 -4.203 1.552 1.00 96.38 96 GLN A O 1
ATOM 740 N N . TRP A 1 97 ? 12.629 -4.607 2.906 1.00 96.81 97 TRP A N 1
ATOM 741 C CA . TRP A 1 97 ? 11.869 -3.456 2.441 1.00 96.81 97 TRP A CA 1
ATOM 742 C C . TRP A 1 97 ? 12.539 -2.170 2.915 1.00 96.81 97 TRP A C 1
ATOM 744 O O . TRP A 1 97 ? 13.116 -2.082 4.002 1.00 96.81 97 TRP A O 1
ATOM 754 N N . ARG A 1 98 ? 12.470 -1.137 2.075 1.00 97.81 98 ARG A N 1
ATOM 755 C CA . ARG A 1 98 ? 13.052 0.163 2.399 1.00 97.81 98 ARG A CA 1
ATOM 756 C C . ARG A 1 98 ? 12.403 0.699 3.675 1.00 97.81 98 ARG A C 1
ATOM 758 O O . ARG A 1 98 ? 11.188 0.863 3.709 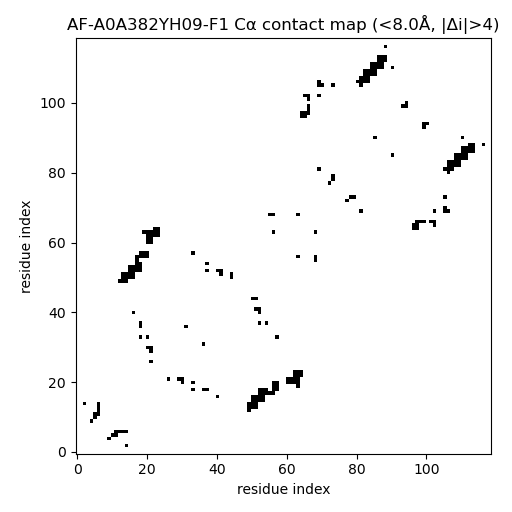1.00 97.81 98 ARG A O 1
ATOM 765 N N . LYS A 1 99 ? 13.235 1.006 4.677 1.00 97.75 99 LYS A N 1
ATOM 766 C CA . LYS A 1 99 ? 12.807 1.481 6.002 1.00 97.75 99 LYS A CA 1
ATOM 767 C C . LYS A 1 99 ? 11.830 0.514 6.703 1.00 97.75 99 LYS A C 1
ATOM 769 O O . LYS A 1 99 ? 10.835 0.955 7.266 1.00 97.75 99 LYS A O 1
ATOM 774 N N . ALA A 1 100 ? 12.110 -0.792 6.669 1.00 97.31 100 ALA A N 1
ATOM 775 C CA . ALA A 1 100 ? 11.252 -1.826 7.260 1.00 97.31 100 ALA A CA 1
ATOM 776 C C . ALA A 1 100 ? 10.851 -1.547 8.724 1.00 97.31 100 ALA A C 1
ATOM 778 O O . ALA A 1 100 ? 9.677 -1.682 9.057 1.00 97.31 100 ALA A O 1
ATOM 779 N N . ASP A 1 101 ? 11.786 -1.096 9.569 1.00 96.81 101 ASP A N 1
ATOM 780 C CA . ASP A 1 101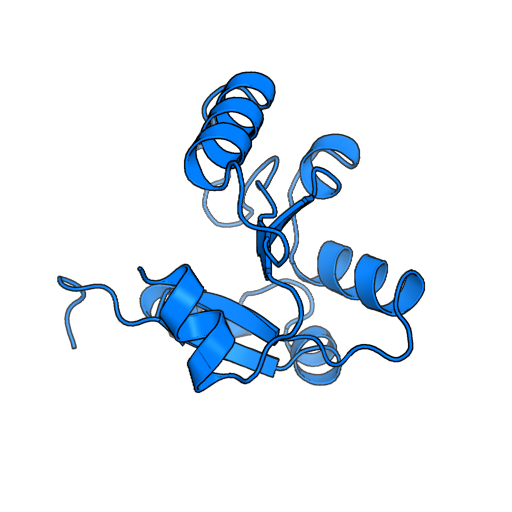 ? 11.500 -0.788 10.981 1.00 96.81 101 ASP A CA 1
ATOM 781 C C . ASP A 1 101 ? 10.521 0.386 11.146 1.00 96.81 101 ASP A C 1
ATOM 783 O O . ASP A 1 101 ? 9.609 0.331 11.965 1.00 96.81 101 ASP A O 1
ATOM 787 N N . GLU A 1 102 ? 10.685 1.443 10.344 1.00 97.81 102 GLU A N 1
ATOM 788 C CA . GLU A 1 102 ? 9.769 2.593 10.327 1.00 97.81 102 GLU A CA 1
ATOM 789 C C . GLU A 1 102 ? 8.391 2.152 9.830 1.00 97.81 102 GLU A C 1
ATOM 791 O O . GLU A 1 102 ? 7.374 2.469 10.436 1.00 97.81 102 GLU A O 1
ATOM 796 N N . LEU A 1 103 ? 8.364 1.346 8.769 1.00 97.62 103 LEU A N 1
ATOM 797 C CA . LEU A 1 103 ? 7.139 0.836 8.174 1.00 97.62 103 LEU A CA 1
ATOM 798 C C . LEU A 1 103 ? 6.338 -0.047 9.144 1.00 97.62 103 LEU A C 1
ATOM 800 O O . LEU A 1 103 ? 5.120 0.091 9.218 1.00 97.62 103 LEU A O 1
ATOM 804 N N . ALA A 1 104 ? 7.009 -0.901 9.921 1.00 95.69 104 ALA A N 1
ATOM 805 C CA . ALA A 1 104 ? 6.379 -1.731 10.949 1.00 95.69 104 ALA A CA 1
ATOM 806 C C . ALA A 1 104 ? 5.746 -0.910 12.088 1.00 95.69 104 ALA A C 1
ATOM 808 O O . ALA A 1 104 ? 4.855 -1.403 12.775 1.00 95.69 104 ALA A O 1
ATOM 809 N N . GLY A 1 105 ? 6.191 0.336 12.287 1.00 96.81 105 GLY A N 1
ATOM 810 C CA . GLY A 1 105 ? 5.579 1.278 13.223 1.00 96.81 105 GLY A CA 1
ATOM 811 C C . GLY A 1 105 ? 4.397 2.066 12.649 1.00 96.81 105 GLY A C 1
ATOM 812 O O . GLY A 1 105 ? 3.676 2.693 13.419 1.00 96.81 105 GLY A O 1
ATOM 813 N N . LEU A 1 106 ? 4.200 2.057 11.325 1.00 97.69 106 LEU A N 1
ATOM 814 C CA . LEU A 1 106 ? 3.171 2.851 10.638 1.00 97.69 106 LEU A CA 1
ATOM 815 C C . LEU A 1 106 ? 1.984 2.022 10.135 1.00 97.69 106 LEU A C 1
ATOM 817 O O . LEU A 1 106 ? 0.912 2.581 9.920 1.00 97.69 106 LEU A O 1
ATOM 821 N N . ALA A 1 107 ? 2.164 0.719 9.908 1.00 97.38 107 ALA A N 1
ATOM 822 C CA . ALA A 1 107 ? 1.109 -0.153 9.402 1.00 97.38 107 ALA A CA 1
ATOM 823 C C . ALA A 1 107 ? 1.226 -1.584 9.943 1.00 97.38 107 ALA A C 1
ATOM 825 O O . ALA A 1 107 ? 2.323 -2.122 10.112 1.00 97.38 107 ALA A O 1
ATOM 826 N N . ALA A 1 108 ? 0.077 -2.228 10.139 1.00 96.69 108 ALA A N 1
ATOM 827 C CA . ALA A 1 108 ? -0.010 -3.669 10.318 1.00 96.69 108 ALA A CA 1
ATOM 828 C C . ALA A 1 108 ? 0.220 -4.400 8.984 1.00 96.69 108 ALA A C 1
ATOM 830 O O . ALA A 1 108 ? 0.071 -3.832 7.900 1.00 96.69 108 ALA A O 1
ATOM 831 N N . PHE A 1 109 ? 0.552 -5.689 9.055 1.00 95.56 109 PHE A N 1
ATOM 832 C CA . PHE A 1 109 ? 0.759 -6.538 7.883 1.00 95.56 109 PHE A CA 1
ATOM 833 C C . PHE A 1 109 ? -0.106 -7.786 7.965 1.00 95.56 109 PHE A C 1
ATOM 835 O O . PHE A 1 109 ? -0.007 -8.556 8.919 1.00 95.56 109 PHE A O 1
ATOM 842 N N . ALA A 1 110 ? -0.903 -8.010 6.926 1.00 95.19 110 ALA A N 1
ATOM 843 C CA . ALA A 1 110 ? -1.717 -9.204 6.775 1.00 95.19 110 ALA A CA 1
ATOM 844 C C . ALA A 1 110 ? -1.223 -10.009 5.568 1.00 95.19 110 ALA A C 1
ATOM 846 O O . ALA A 1 110 ? -1.195 -9.525 4.434 1.00 95.19 110 ALA A O 1
ATOM 847 N N . ALA A 1 111 ? -0.799 -11.246 5.827 1.00 92.81 111 ALA A N 1
ATOM 848 C CA . ALA A 1 111 ? -0.237 -12.137 4.823 1.00 92.81 111 ALA A CA 1
ATOM 849 C C . ALA A 1 111 ? -1.296 -13.111 4.299 1.00 92.81 111 ALA A C 1
ATOM 851 O O . ALA A 1 111 ? -1.878 -13.889 5.051 1.00 92.81 111 ALA A O 1
ATOM 852 N N . VAL A 1 112 ? -1.503 -13.101 2.987 1.00 89.88 112 VAL A N 1
ATOM 853 C CA . VAL A 1 112 ? -2.460 -13.959 2.295 1.00 89.88 112 VAL A CA 1
ATOM 854 C C . VAL A 1 112 ? -1.749 -15.211 1.775 1.00 89.88 112 VAL A C 1
ATOM 856 O O . VAL A 1 112 ? -0.831 -15.090 0.953 1.00 89.88 112 VAL A O 1
ATOM 859 N N . PRO A 1 113 ? -2.173 -16.425 2.171 1.00 84.19 113 PRO A N 1
ATOM 860 C CA . PRO A 1 113 ? -1.640 -17.660 1.609 1.00 84.19 113 PRO A CA 1
ATOM 861 C C . PRO A 1 113 ? -1.919 -17.738 0.103 1.00 84.19 113 PRO A C 1
ATOM 863 O O . PRO A 1 113 ? -3.054 -17.555 -0.338 1.00 84.19 113 PRO A O 1
ATOM 866 N N . ARG A 1 114 ? -0.905 -18.066 -0.705 1.00 74.25 114 ARG A N 1
ATOM 867 C CA . ARG A 1 114 ? -1.128 -18.449 -2.106 1.00 74.25 114 ARG A CA 1
ATOM 868 C C . ARG A 1 114 ? -1.305 -19.966 -2.205 1.00 74.25 114 ARG A C 1
ATOM 870 O O . ARG A 1 114 ? -0.379 -20.687 -1.826 1.00 74.25 114 ARG A O 1
ATOM 877 N N . PRO A 1 115 ? -2.421 -20.473 -2.763 1.00 58.19 115 PRO A N 1
ATOM 878 C CA . PRO A 1 115 ? -2.521 -21.884 -3.103 1.00 58.19 115 PRO A CA 1
ATOM 879 C C . PRO A 1 115 ? -1.444 -22.220 -4.147 1.00 58.19 115 PRO A C 1
ATOM 881 O O . PRO A 1 115 ? -1.484 -21.715 -5.267 1.00 58.19 115 PRO A O 1
ATOM 884 N N . GLY A 1 116 ? -0.455 -23.027 -3.746 1.00 59.28 116 GLY A N 1
ATOM 885 C CA . GLY A 1 116 ? 0.691 -23.433 -4.574 1.00 59.28 116 GLY A CA 1
ATOM 886 C C . GLY A 1 116 ? 2.068 -22.950 -4.095 1.00 59.28 116 GLY A C 1
ATOM 887 O O . GLY A 1 116 ? 3.069 -23.354 -4.680 1.00 59.28 116 GLY A O 1
ATOM 888 N N . GLY A 1 117 ? 2.150 -22.123 -3.046 1.00 50.75 117 GLY A N 1
ATOM 889 C CA . GLY A 1 117 ? 3.422 -21.806 -2.385 1.00 50.75 117 GLY A CA 1
ATOM 890 C C . GLY A 1 117 ? 3.858 -22.945 -1.461 1.00 50.75 117 GLY A C 1
ATOM 891 O O . GLY A 1 117 ? 3.044 -23.431 -0.679 1.00 50.75 117 GLY A O 1
ATOM 892 N N . ALA A 1 118 ? 5.112 -23.394 -1.571 1.00 40.62 118 ALA A N 1
ATOM 893 C CA . ALA A 1 118 ? 5.665 -24.405 -0.672 1.00 40.62 118 ALA A CA 1
ATOM 894 C C . ALA A 1 118 ? 5.658 -23.886 0.776 1.00 40.62 118 ALA A C 1
ATOM 896 O O . ALA A 1 118 ? 6.134 -22.780 1.037 1.00 40.62 118 ALA A O 1
ATOM 897 N N . THR A 1 11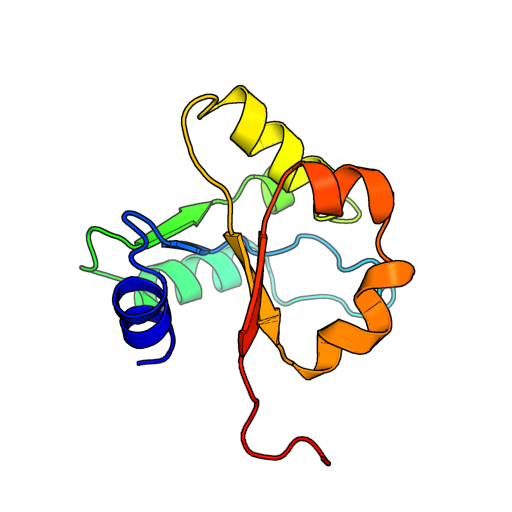9 ? 5.075 -24.688 1.668 1.00 41.38 119 THR A N 1
ATOM 898 C CA . THR A 1 119 ? 5.174 -24.569 3.130 1.00 41.38 119 THR A CA 1
ATOM 899 C C . THR A 1 119 ? 6.602 -24.756 3.607 1.00 41.38 119 THR A C 1
ATOM 901 O O . THR A 1 119 ? 7.254 -25.679 3.060 1.00 41.38 119 THR A O 1
#

Mean predicted aligned error: 4.0 Å

Sequence (119 aa):
MLADAALDELSLEMLYLIPAAQSPFKPDDKPADNASRVQLLRLAFAGRENCEVDEQELQRGGTSYTIDTVCDYVTRQPEAELTCLIGADHVPLLPQWRKADELAGLAAFAAVPRPGGAT

Organism: NCBI:txid408172

Solvent-accessible surface area (backbone atoms only — not comparable to full-atom values): 7353 Å² total; per-residue (Å²): 103,74,69,55,51,50,31,63,79,67,65,46,80,67,47,77,46,68,60,66,49,29,47,77,91,41,76,87,62,77,72,76,59,68,68,60,53,52,51,50,50,51,62,76,46,60,95,44,90,50,49,45,81,44,57,64,38,47,74,71,38,66,71,41,52,69,45,67,55,50,54,50,44,49,69,77,39,71,88,62,86,44,68,48,80,42,52,44,85,47,60,87,46,44,83,74,40,74,60,33,75,64,40,62,75,65,34,48,78,46,69,41,82,56,95,86,63,88,128

Secondary structure (DSSP, 8-state):
-HHHHHHHHTT-S-EEE---SS-TT-TT--PSPHHHHHHHHHHHTTT-TTEEE--HHHHH-SS--HHHHHHHHHHH-TTPPPEEEEEGGGGGGGGGSTTHHHHHHH-EEEEEPPTT---